Protein AF-A0A2M7KP48-F1 (afdb_monomer_lite)

pLDDT: mean 90.45, std 12.58, range [46.88, 97.81]

Foldseek 3Di:
DDPLLCVLLLQCPPPVDPHDDDDDPDPVSVVSNVCNVVDPCDPVNSVVVVVVDDDDDPPVVPPPPD

Structure (mmCIF, N/CA/C/O backbone):
data_AF-A0A2M7KP48-F1
#
_entry.id   AF-A0A2M7KP48-F1
#
loop_
_atom_site.group_PDB
_atom_site.id
_atom_site.type_symbol
_atom_site.label_atom_id
_atom_site.label_alt_id
_atom_site.label_comp_id
_atom_site.label_asym_id
_atom_site.label_entity_id
_atom_site.label_seq_id
_atom_site.pdbx_PDB_ins_code
_atom_site.Cartn_x
_atom_site.Cartn_y
_atom_site.Cartn_z
_atom_site.occupancy
_atom_site.B_iso_or_equiv
_atom_site.auth_seq_id
_atom_site.a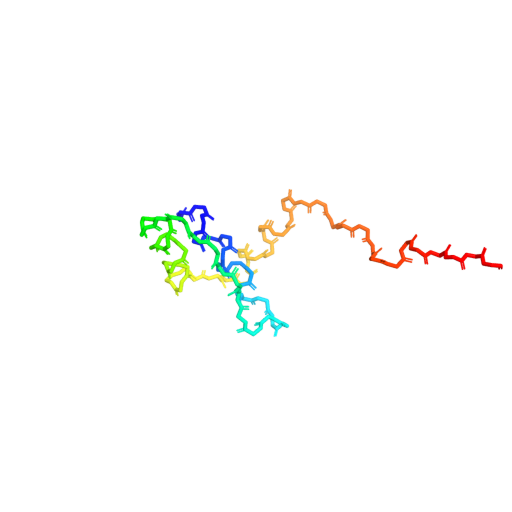uth_comp_id
_atom_site.auth_asym_id
_atom_site.auth_atom_id
_atom_site.pdbx_PDB_model_num
ATOM 1 N N . VAL A 1 1 ? -9.930 7.150 -5.840 1.00 86.31 1 VAL A N 1
ATOM 2 C CA . VAL A 1 1 ? -9.511 6.077 -4.905 1.00 86.31 1 VAL A CA 1
ATOM 3 C C . VAL A 1 1 ? -9.175 6.715 -3.564 1.00 86.31 1 VAL A C 1
ATOM 5 O O . VAL A 1 1 ? -8.611 7.804 -3.576 1.00 86.31 1 VAL A O 1
ATOM 8 N N . HIS A 1 2 ? -9.562 6.113 -2.435 1.00 96.00 2 HIS A N 1
ATOM 9 C CA . HIS A 1 2 ? -9.221 6.643 -1.109 1.00 96.00 2 HIS A CA 1
ATOM 10 C C . HIS A 1 2 ? -7.704 6.498 -0.844 1.00 96.00 2 HIS A C 1
ATOM 12 O O . HIS A 1 2 ? -7.153 5.443 -1.167 1.00 96.00 2 HIS A O 1
ATOM 18 N N . PRO A 1 3 ? -7.008 7.498 -0.259 1.00 95.44 3 PRO A N 1
ATOM 19 C CA . PRO A 1 3 ? -5.545 7.470 -0.126 1.00 95.44 3 PRO A CA 1
ATOM 20 C C . PRO A 1 3 ? -5.001 6.264 0.650 1.00 95.44 3 PRO A C 1
ATOM 22 O O . PRO A 1 3 ? -4.003 5.674 0.249 1.00 95.44 3 PRO A O 1
ATOM 25 N N . VAL A 1 4 ? -5.678 5.858 1.731 1.00 96.88 4 VAL A N 1
ATOM 26 C CA . VAL A 1 4 ? -5.269 4.690 2.534 1.00 96.88 4 VAL A CA 1
ATOM 27 C C . VAL A 1 4 ? -5.380 3.403 1.719 1.00 96.88 4 VAL A C 1
ATOM 29 O O . VAL A 1 4 ? -4.450 2.602 1.710 1.00 96.88 4 VAL A O 1
ATOM 32 N N . SER A 1 5 ? -6.487 3.222 0.996 1.00 97.44 5 SER A N 1
ATOM 33 C CA . SER A 1 5 ? -6.714 2.036 0.168 1.00 97.44 5 SER A CA 1
ATOM 34 C C . SER A 1 5 ? -5.689 1.968 -0.964 1.00 97.44 5 SER A C 1
ATOM 36 O O . SER A 1 5 ? -5.143 0.904 -1.231 1.00 97.44 5 SER A O 1
ATOM 38 N N . LEU A 1 6 ? -5.371 3.115 -1.577 1.00 97.44 6 LEU A N 1
ATOM 39 C CA . LEU A 1 6 ? -4.344 3.218 -2.614 1.00 97.44 6 LEU A CA 1
ATOM 40 C C . LEU A 1 6 ? -2.956 2.836 -2.085 1.00 97.44 6 LEU A C 1
ATOM 42 O O . LEU A 1 6 ? -2.263 2.045 -2.719 1.00 97.44 6 LEU A O 1
ATOM 46 N N . ALA A 1 7 ? -2.562 3.367 -0.924 1.00 96.50 7 ALA A N 1
ATOM 47 C CA . ALA A 1 7 ? -1.256 3.096 -0.327 1.00 96.50 7 ALA A CA 1
ATOM 48 C C . ALA A 1 7 ? -1.090 1.612 0.035 1.00 96.50 7 ALA A C 1
ATOM 50 O O . ALA A 1 7 ? -0.074 1.000 -0.295 1.00 96.50 7 ALA A O 1
ATOM 51 N N . VAL A 1 8 ? -2.105 1.013 0.664 1.00 97.56 8 VAL A N 1
ATOM 52 C CA . VAL A 1 8 ? -2.086 -0.412 1.020 1.00 97.56 8 VAL A CA 1
ATOM 53 C C . VAL A 1 8 ? -2.050 -1.283 -0.241 1.00 97.56 8 VAL A C 1
ATOM 55 O O . VAL A 1 8 ? -1.231 -2.197 -0.314 1.00 97.56 8 VAL A O 1
ATOM 58 N N . ALA A 1 9 ? -2.848 -0.964 -1.266 1.00 97.81 9 ALA A N 1
ATOM 59 C CA . ALA A 1 9 ? -2.836 -1.687 -2.539 1.00 97.81 9 ALA A CA 1
ATOM 60 C C . ALA A 1 9 ? -1.486 -1.576 -3.266 1.00 97.81 9 ALA A C 1
ATOM 62 O O . ALA A 1 9 ? -1.008 -2.551 -3.851 1.00 97.81 9 ALA A O 1
ATOM 63 N N . TRP A 1 10 ? -0.832 -0.413 -3.207 1.00 97.50 10 TRP A N 1
ATOM 64 C CA . TRP A 1 10 ? 0.495 -0.211 -3.791 1.00 97.50 10 TRP A CA 1
ATOM 65 C C . TRP A 1 10 ? 1.549 -1.101 -3.116 1.00 97.50 10 TRP A C 1
ATOM 67 O O . TRP A 1 10 ? 2.297 -1.788 -3.816 1.00 97.50 10 TRP A O 1
ATOM 77 N N . VAL A 1 11 ? 1.541 -1.182 -1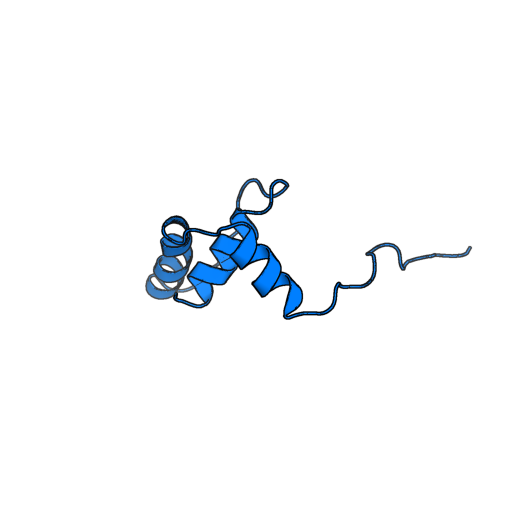.778 1.00 96.75 11 VAL A N 1
ATOM 78 C CA . VAL A 1 11 ? 2.431 -2.077 -1.013 1.00 96.75 11 VAL A CA 1
ATOM 79 C C . VAL A 1 11 ? 2.140 -3.549 -1.317 1.00 96.75 11 VAL A C 1
ATOM 81 O O . VAL A 1 11 ? 3.058 -4.299 -1.642 1.00 96.75 11 VAL A O 1
ATOM 84 N N . MET A 1 12 ? 0.868 -3.959 -1.248 1.00 96.94 12 MET A N 1
ATOM 85 C CA . MET A 1 12 ? 0.423 -5.349 -1.461 1.00 96.94 12 MET A CA 1
ATOM 86 C C . MET A 1 12 ? 0.848 -5.940 -2.795 1.00 96.94 12 MET A C 1
ATOM 88 O O . MET A 1 12 ? 0.979 -7.147 -2.941 1.00 96.94 12 MET A O 1
ATOM 92 N N . SER A 1 13 ? 0.978 -5.087 -3.794 1.00 96.81 13 SER A N 1
ATOM 93 C CA . SER A 1 13 ? 1.130 -5.520 -5.169 1.00 96.81 13 SER A CA 1
ATOM 94 C C . SER A 1 13 ? 2.607 -5.677 -5.573 1.00 96.81 13 SER A C 1
ATOM 96 O O . SER A 1 13 ? 2.901 -6.105 -6.688 1.00 96.81 13 SER A O 1
ATOM 98 N N . HIS A 1 14 ? 3.549 -5.371 -4.672 1.00 95.75 14 HIS A N 1
ATOM 99 C CA . HIS A 1 14 ? 4.967 -5.663 -4.870 1.00 95.75 14 HIS A CA 1
ATOM 100 C C . HIS A 1 14 ? 5.244 -7.172 -4.695 1.00 95.75 14 HIS A C 1
ATOM 102 O O . HIS A 1 14 ? 4.870 -7.736 -3.669 1.00 95.75 14 HIS A O 1
ATOM 108 N N . PRO A 1 15 ? 5.944 -7.843 -5.632 1.00 94.88 15 PRO A N 1
ATOM 109 C CA . PRO A 1 15 ? 6.068 -9.307 -5.644 1.00 94.88 15 PRO A CA 1
ATOM 110 C C . PRO A 1 15 ? 6.799 -9.904 -4.432 1.00 94.88 15 PRO A C 1
ATOM 112 O O . PRO A 1 15 ? 6.596 -11.073 -4.120 1.00 94.88 15 PRO A O 1
ATOM 115 N N . ALA A 1 16 ? 7.644 -9.128 -3.745 1.00 96.69 16 ALA A N 1
ATOM 116 C CA . ALA A 1 16 ? 8.339 -9.577 -2.536 1.00 96.69 16 ALA A CA 1
ATOM 117 C C . ALA A 1 16 ? 7.517 -9.400 -1.240 1.00 96.69 16 ALA A C 1
ATOM 119 O O . ALA A 1 16 ? 7.980 -9.784 -0.166 1.00 96.69 16 ALA A O 1
ATOM 120 N N . VAL A 1 17 ? 6.317 -8.812 -1.310 1.00 96.25 17 VAL A N 1
ATOM 121 C CA . VAL A 1 17 ? 5.439 -8.596 -0.153 1.00 96.25 17 VAL A CA 1
ATOM 122 C C . VAL A 1 17 ? 4.393 -9.706 -0.091 1.00 96.25 17 VAL A C 1
ATOM 124 O O . VAL A 1 17 ? 3.526 -9.799 -0.950 1.00 96.25 17 VAL A O 1
ATOM 127 N N . THR A 1 18 ? 4.426 -10.523 0.965 1.00 96.38 18 THR A N 1
ATOM 128 C CA . THR A 1 18 ? 3.387 -11.542 1.201 1.00 96.38 18 THR A CA 1
ATOM 129 C C . THR A 1 18 ? 2.071 -10.916 1.664 1.00 96.38 18 THR A C 1
ATOM 131 O O . THR A 1 18 ? 1.003 -11.286 1.187 1.00 96.38 18 THR A O 1
ATOM 134 N N . ALA A 1 19 ? 2.140 -9.989 2.623 1.00 94.50 19 ALA A N 1
ATOM 135 C CA . ALA A 1 19 ? 0.992 -9.243 3.129 1.00 94.50 19 ALA A CA 1
ATOM 136 C C . ALA A 1 19 ? 1.452 -7.974 3.876 1.00 94.50 19 ALA A C 1
ATOM 138 O O . ALA A 1 19 ? 2.461 -8.021 4.584 1.00 94.50 19 ALA A O 1
ATOM 139 N N . PRO A 1 20 ? 0.724 -6.849 3.765 1.00 94.75 20 PRO A N 1
ATOM 140 C CA . PRO A 1 20 ? 0.964 -5.655 4.565 1.00 94.75 20 PRO A CA 1
ATOM 141 C C . PRO A 1 20 ? 0.473 -5.850 6.004 1.00 94.75 20 PRO A C 1
ATOM 143 O O . PRO A 1 20 ? -0.539 -6.503 6.258 1.00 94.75 20 PRO A O 1
ATOM 146 N N . ILE A 1 21 ? 1.153 -5.209 6.951 1.00 95.75 21 ILE A N 1
ATOM 147 C CA . ILE A 1 21 ? 0.692 -5.095 8.338 1.00 95.75 21 ILE A CA 1
ATOM 148 C C . ILE A 1 21 ? -0.073 -3.776 8.468 1.00 95.75 21 ILE A C 1
ATOM 150 O O . ILE A 1 21 ? 0.470 -2.714 8.168 1.00 95.75 21 ILE A O 1
ATOM 154 N N . ILE A 1 22 ? -1.326 -3.839 8.919 1.00 95.00 22 ILE A N 1
ATOM 155 C CA . ILE A 1 22 ? -2.223 -2.682 9.010 1.00 95.00 22 ILE A CA 1
ATOM 156 C C . ILE A 1 22 ? -2.533 -2.407 10.483 1.00 95.00 22 ILE A C 1
ATOM 158 O O . ILE A 1 22 ? -3.002 -3.288 11.201 1.00 95.00 22 ILE A O 1
ATOM 162 N N . GLY A 1 23 ? -2.286 -1.174 10.929 1.00 94.75 23 GLY A N 1
ATOM 163 C CA . GLY A 1 23 ? -2.685 -0.692 12.251 1.00 94.75 23 GLY A CA 1
ATOM 164 C C . GLY A 1 23 ? -3.862 0.275 12.150 1.00 94.75 23 GLY A C 1
ATOM 165 O O . GLY A 1 23 ? 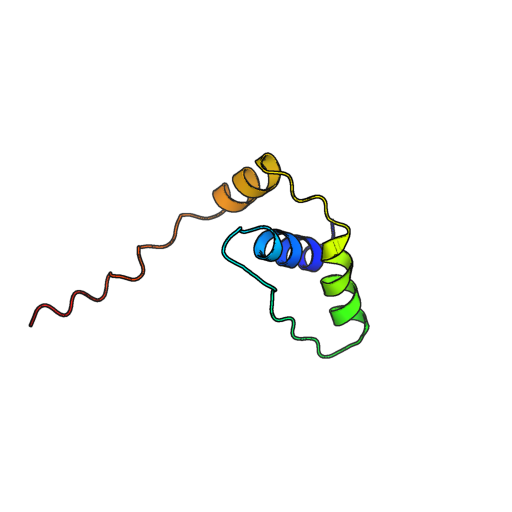-3.802 1.232 11.384 1.00 94.75 23 GLY A O 1
ATOM 166 N N . ALA A 1 24 ? -4.905 0.060 12.951 1.00 95.50 24 ALA A N 1
ATOM 167 C CA . ALA A 1 24 ? -6.070 0.940 13.040 1.00 95.50 24 ALA A CA 1
ATOM 168 C C . ALA A 1 24 ? -6.485 1.135 14.505 1.00 95.50 24 ALA A C 1
ATOM 170 O O . ALA A 1 24 ? -6.324 0.233 15.330 1.00 95.50 24 ALA A O 1
ATOM 171 N N . ARG A 1 25 ? -7.006 2.321 14.836 1.00 96.62 25 ARG A N 1
ATOM 172 C CA . ARG A 1 25 ? -7.531 2.656 16.177 1.00 96.62 25 ARG A CA 1
ATOM 173 C C . ARG A 1 25 ? -9.049 2.809 16.211 1.00 96.62 25 ARG A C 1
ATOM 175 O O . ARG A 1 25 ? -9.613 2.996 17.284 1.00 96.62 25 ARG A O 1
ATOM 182 N N . SER A 1 26 ? -9.693 2.731 15.053 1.00 97.00 26 SER A N 1
ATOM 183 C CA . SER A 1 26 ? -11.142 2.717 14.911 1.00 97.00 26 SER A CA 1
ATOM 184 C C . SER A 1 26 ? -11.544 1.811 13.748 1.00 97.00 26 SER A C 1
ATOM 186 O O . SER A 1 26 ? -10.707 1.440 12.917 1.00 97.00 26 SER A O 1
ATOM 188 N N . VAL A 1 27 ? -12.824 1.445 13.698 1.00 96.62 27 VAL A N 1
ATOM 189 C CA . VAL A 1 27 ? -13.364 0.584 12.638 1.00 96.62 27 VAL A CA 1
ATOM 190 C C . VAL A 1 27 ? -13.318 1.304 11.293 1.00 96.62 27 VAL A C 1
ATOM 192 O O . VAL A 1 27 ? -12.893 0.718 10.307 1.00 96.62 27 VAL A O 1
ATOM 195 N N . GLU A 1 28 ? -13.629 2.596 11.267 1.00 93.31 28 GLU A N 1
ATOM 196 C CA . GLU A 1 28 ? -13.643 3.410 10.048 1.00 93.31 28 GLU A CA 1
ATOM 197 C C . GLU A 1 28 ? -12.247 3.477 9.402 1.00 93.31 28 GLU A C 1
ATOM 199 O O . GLU A 1 28 ? -12.105 3.423 8.180 1.00 93.31 28 GLU A O 1
ATOM 204 N N . GLN A 1 29 ? -11.188 3.547 10.221 1.00 93.69 29 GLN A N 1
ATOM 205 C CA . GLN A 1 29 ? -9.806 3.478 9.734 1.00 93.69 29 GLN A CA 1
ATOM 206 C C . GLN A 1 29 ? -9.484 2.105 9.140 1.00 93.69 29 GLN A C 1
ATOM 208 O O . GLN A 1 29 ? -8.853 2.024 8.084 1.00 93.69 29 GLN A O 1
ATOM 213 N N . LEU A 1 30 ? -9.917 1.036 9.815 1.00 96.50 30 LEU A N 1
ATOM 214 C CA . LEU A 1 30 ? -9.695 -0.334 9.365 1.00 96.50 30 LEU A CA 1
ATOM 215 C C . LEU A 1 30 ? -10.411 -0.603 8.036 1.00 96.50 30 LEU A C 1
ATOM 217 O O . LEU A 1 30 ? -9.802 -1.148 7.119 1.00 96.50 30 LEU A O 1
ATOM 221 N N . GLU A 1 31 ? -11.667 -0.178 7.905 1.00 96.81 31 GLU A N 1
ATOM 222 C CA . GLU A 1 31 ? -12.469 -0.332 6.687 1.00 96.81 31 GLU A CA 1
ATOM 223 C C . GLU A 1 31 ? -11.781 0.297 5.472 1.00 96.81 31 GLU A C 1
ATOM 225 O O . GLU A 1 31 ? -11.651 -0.352 4.432 1.00 96.81 31 GLU A O 1
ATOM 230 N N . ALA A 1 32 ? -11.256 1.518 5.612 1.00 95.81 32 ALA A N 1
ATOM 231 C CA . ALA A 1 32 ? -10.528 2.182 4.535 1.00 95.81 32 ALA A CA 1
ATOM 232 C C . ALA A 1 32 ? -9.270 1.405 4.102 1.00 95.81 32 ALA A C 1
ATOM 234 O O . ALA A 1 32 ? -8.938 1.381 2.915 1.00 95.81 32 ALA A O 1
ATOM 235 N N . SER A 1 33 ? -8.563 0.760 5.035 1.00 96.56 33 SER A N 1
ATOM 236 C CA . SER A 1 33 ? -7.425 -0.104 4.698 1.00 96.56 33 SER A CA 1
ATOM 237 C C . SER A 1 33 ? -7.855 -1.411 4.032 1.00 96.56 33 SER A C 1
ATOM 239 O O . SER A 1 33 ? -7.207 -1.838 3.081 1.00 96.56 33 SER A O 1
ATOM 241 N N . LEU A 1 34 ? -8.952 -2.026 4.482 1.00 96.25 34 LEU A N 1
ATOM 242 C CA . LEU A 1 34 ? -9.467 -3.275 3.909 1.00 96.25 34 LEU A CA 1
ATOM 243 C C . LEU A 1 34 ? -9.985 -3.093 2.477 1.00 96.25 34 LEU A C 1
ATOM 245 O O . LEU A 1 34 ? -9.793 -3.979 1.650 1.00 96.25 34 LEU A O 1
ATOM 249 N N . GLN A 1 35 ? -10.545 -1.925 2.145 1.00 97.25 35 GLN A N 1
ATOM 250 C CA . GLN A 1 35 ? -10.973 -1.579 0.779 1.00 97.25 35 GLN A CA 1
ATOM 251 C C . GLN A 1 35 ? -9.831 -1.574 -0.256 1.00 97.25 35 GLN A C 1
ATOM 253 O O . GLN A 1 35 ? -10.091 -1.479 -1.453 1.00 97.25 35 GLN A O 1
ATOM 258 N N . ALA A 1 36 ? -8.568 -1.693 0.166 1.00 97.31 36 ALA A N 1
ATOM 259 C CA . ALA A 1 36 ? -7.424 -1.811 -0.735 1.00 97.31 36 ALA A CA 1
ATOM 260 C C . ALA A 1 36 ? -7.508 -3.011 -1.691 1.00 97.31 36 ALA A C 1
ATOM 262 O O . ALA A 1 36 ? -6.991 -2.928 -2.802 1.00 97.31 36 ALA A O 1
ATOM 263 N N . VAL A 1 37 ? -8.176 -4.099 -1.293 1.00 96.00 37 VAL A N 1
ATOM 264 C CA . VAL A 1 37 ? -8.332 -5.303 -2.134 1.00 96.00 37 VAL A CA 1
ATOM 265 C C . VAL A 1 37 ? -9.138 -5.042 -3.408 1.00 96.00 37 VAL A C 1
ATOM 267 O O . VAL A 1 37 ? -8.965 -5.746 -4.397 1.00 96.00 37 VAL A O 1
ATOM 270 N N . GLU A 1 38 ? -9.976 -4.004 -3.394 1.00 97.31 38 GLU A N 1
ATOM 271 C CA . GLU A 1 38 ? -10.812 -3.593 -4.524 1.00 97.31 38 GLU A CA 1
ATOM 272 C C . GLU A 1 38 ? -10.092 -2.609 -5.459 1.00 97.31 38 GLU A C 1
ATOM 274 O O . GLU A 1 38 ? -10.655 -2.182 -6.466 1.00 97.31 38 GLU A O 1
ATOM 279 N N . VAL A 1 39 ? -8.862 -2.192 -5.130 1.00 97.38 39 VAL A N 1
ATOM 280 C CA . VAL A 1 39 ? -8.090 -1.256 -5.955 1.00 97.38 39 VAL A CA 1
ATOM 281 C C . VAL A 1 39 ? -7.305 -2.046 -7.004 1.00 97.38 39 VAL A C 1
ATOM 283 O O . VAL A 1 39 ? -6.339 -2.729 -6.652 1.00 97.38 39 VAL A O 1
ATOM 286 N N . PRO A 1 40 ? -7.645 -1.935 -8.302 1.00 95.19 40 PRO A N 1
ATOM 287 C CA . PRO A 1 40 ? -6.891 -2.597 -9.356 1.00 95.19 40 PRO A CA 1
ATOM 288 C C . PRO A 1 40 ? -5.564 -1.862 -9.573 1.00 95.19 40 PRO A C 1
ATOM 290 O O . PRO A 1 40 ? -5.483 -0.904 -10.340 1.00 95.19 40 PRO A O 1
ATOM 293 N N . MET A 1 41 ? -4.514 -2.289 -8.872 1.00 97.25 41 MET A N 1
ATOM 294 C CA . MET A 1 41 ? -3.177 -1.722 -9.038 1.00 97.25 41 MET A CA 1
ATOM 295 C C . MET A 1 41 ? -2.528 -2.274 -10.311 1.00 97.25 41 MET A C 1
ATOM 297 O O . MET A 1 41 ? -1.919 -3.346 -10.292 1.00 97.25 41 MET A O 1
ATOM 301 N N . THR A 1 42 ? -2.676 -1.552 -11.423 1.00 97.19 42 THR A N 1
ATOM 302 C CA . THR A 1 42 ? -2.037 -1.921 -12.692 1.00 97.19 42 THR A CA 1
ATOM 303 C C . THR A 1 42 ? -0.530 -1.621 -12.659 1.00 97.19 42 THR A C 1
ATOM 305 O O . THR A 1 42 ? -0.076 -0.820 -11.831 1.00 97.19 42 THR A O 1
ATOM 308 N N . PRO A 1 43 ? 0.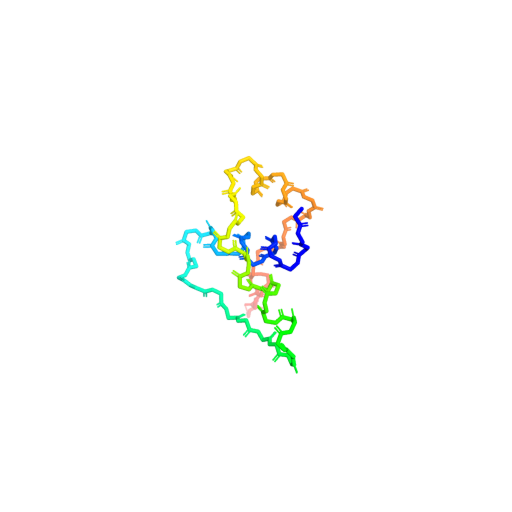277 -2.253 -13.531 1.00 96.56 43 PRO A N 1
ATOM 309 C CA . PRO A 1 43 ? 1.701 -1.943 -13.646 1.00 96.56 43 PRO A CA 1
ATOM 310 C C . PRO A 1 43 ? 1.972 -0.456 -13.910 1.00 96.56 43 PRO A C 1
ATOM 312 O O . PRO A 1 43 ? 2.847 0.118 -13.266 1.00 96.56 43 PRO A O 1
ATOM 315 N N . GLU A 1 44 ? 1.171 0.172 -14.774 1.00 97.00 44 GLU A N 1
ATOM 316 C CA . GLU A 1 44 ? 1.297 1.586 -15.147 1.00 97.00 44 GLU A CA 1
ATOM 317 C C . GLU A 1 44 ? 1.044 2.491 -13.938 1.00 97.00 44 GLU A C 1
ATOM 319 O O . GLU A 1 44 ? 1.833 3.387 -13.653 1.00 97.00 44 GLU A O 1
ATOM 324 N N . TRP A 1 45 ? -0.006 2.211 -13.157 1.00 96.62 45 TRP A N 1
ATOM 325 C CA . TRP A 1 45 ? -0.288 2.962 -11.931 1.00 96.62 45 TRP A CA 1
ATOM 326 C C . TRP A 1 45 ? 0.825 2.823 -10.900 1.00 96.62 45 TRP A C 1
ATOM 328 O O . TRP A 1 45 ? 1.198 3.808 -10.263 1.00 96.62 45 TRP A O 1
ATOM 338 N N . ARG A 1 46 ? 1.379 1.616 -10.720 1.00 96.31 46 ARG A N 1
ATOM 339 C CA . ARG A 1 46 ? 2.515 1.442 -9.809 1.00 96.31 46 ARG A CA 1
ATOM 340 C C . ARG A 1 46 ? 3.693 2.299 -10.256 1.00 96.31 46 ARG A C 1
ATOM 342 O O . ARG A 1 46 ? 4.305 2.940 -9.400 1.00 96.31 46 ARG A O 1
ATOM 349 N N . GLU A 1 47 ? 4.029 2.267 -11.542 1.00 95.31 47 GLU A N 1
ATOM 350 C CA . GLU A 1 47 ? 5.152 3.019 -12.102 1.00 95.31 47 GLU A CA 1
ATOM 351 C C . GLU A 1 47 ? 4.949 4.528 -11.920 1.00 95.31 47 GLU A C 1
ATOM 353 O O . GLU A 1 47 ? 5.806 5.185 -11.326 1.00 95.31 47 GLU A O 1
ATOM 358 N N . GLU A 1 48 ? 3.779 5.049 -12.300 1.00 96.00 48 GLU A N 1
ATOM 359 C CA . GLU A 1 48 ? 3.421 6.462 -12.126 1.00 96.00 48 GLU A CA 1
ATOM 360 C C . GLU A 1 48 ? 3.515 6.904 -10.662 1.00 96.00 48 GLU A C 1
ATOM 362 O O . GLU A 1 48 ? 4.122 7.933 -10.367 1.00 96.00 48 GLU A O 1
ATOM 367 N N . ILE A 1 49 ? 2.965 6.116 -9.730 1.00 95.62 49 ILE A N 1
ATOM 368 C CA . ILE A 1 49 ? 3.014 6.420 -8.291 1.00 95.62 49 ILE A CA 1
ATOM 369 C C . ILE A 1 49 ? 4.457 6.396 -7.776 1.00 95.62 49 ILE A C 1
ATOM 371 O O . ILE A 1 49 ? 4.835 7.253 -6.979 1.00 95.62 49 ILE A O 1
ATOM 375 N N . SER A 1 50 ? 5.269 5.437 -8.227 1.00 94.12 50 SER A N 1
ATOM 376 C CA . SER A 1 50 ? 6.663 5.301 -7.780 1.00 94.12 50 SER A CA 1
ATOM 377 C C . SER A 1 50 ? 7.523 6.472 -8.263 1.00 94.12 50 SER A C 1
ATOM 379 O O . SER A 1 50 ? 8.39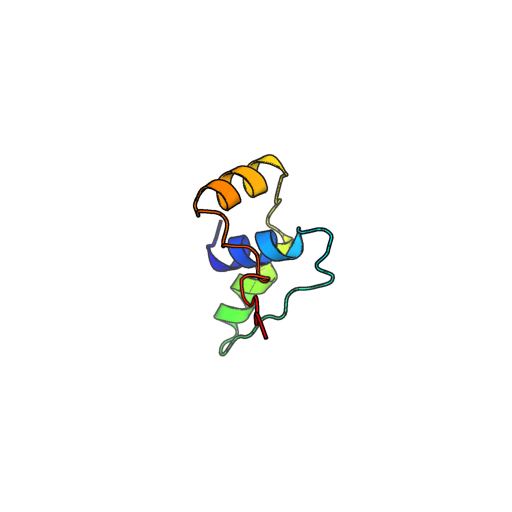9 6.926 -7.533 1.00 94.12 50 SER A O 1
ATOM 381 N N . ALA A 1 51 ? 7.225 7.014 -9.448 1.00 95.19 51 ALA A N 1
ATOM 382 C CA . ALA A 1 51 ? 7.912 8.169 -10.021 1.00 95.19 51 ALA A CA 1
ATOM 383 C C . ALA A 1 51 ? 7.621 9.500 -9.295 1.00 95.19 51 ALA A C 1
ATOM 385 O O . ALA A 1 51 ? 8.322 10.487 -9.527 1.00 95.19 51 ALA A O 1
ATOM 386 N N . LEU A 1 52 ? 6.615 9.554 -8.408 1.00 94.94 52 LEU A N 1
ATOM 387 C CA . LEU A 1 52 ? 6.284 10.763 -7.637 1.00 94.94 52 LEU A CA 1
ATOM 388 C C . LEU A 1 52 ? 7.329 11.104 -6.569 1.00 94.94 52 LEU A C 1
ATOM 390 O O . LEU A 1 52 ? 7.375 12.242 -6.098 1.00 94.94 52 LEU A O 1
ATOM 394 N N . SER A 1 53 ? 8.147 10.132 -6.166 1.00 90.25 53 SER A N 1
ATOM 395 C CA . SER A 1 53 ? 9.211 10.315 -5.182 1.00 90.25 53 SER A CA 1
ATOM 396 C C . SER A 1 53 ? 10.560 9.901 -5.762 1.00 90.25 53 SER A C 1
ATOM 398 O O . SER A 1 53 ? 10.616 8.925 -6.508 1.00 90.25 53 SER A O 1
ATOM 400 N N . PRO A 1 54 ? 11.659 10.585 -5.402 1.00 88.44 54 PRO A N 1
ATOM 401 C CA . PRO A 1 54 ? 12.988 10.116 -5.762 1.00 88.44 54 PRO A CA 1
ATOM 402 C C . PRO A 1 54 ? 13.252 8.747 -5.132 1.00 88.44 54 PRO A C 1
ATOM 404 O O . PRO A 1 54 ? 12.812 8.470 -4.013 1.00 88.44 54 PRO A O 1
ATOM 407 N N . GLU A 1 55 ? 14.002 7.907 -5.840 1.00 84.50 55 GLU A N 1
ATOM 408 C CA . GLU A 1 55 ? 14.441 6.629 -5.296 1.00 84.50 55 GLU A CA 1
ATOM 409 C C . GLU A 1 55 ? 15.338 6.875 -4.068 1.00 84.50 55 GLU A C 1
ATOM 411 O O . GLU A 1 55 ? 16.260 7.700 -4.137 1.00 84.50 55 GLU A O 1
ATOM 416 N N . PRO A 1 56 ? 15.063 6.228 -2.919 1.00 82.06 56 PRO A N 1
ATOM 417 C CA . PRO A 1 56 ? 15.898 6.392 -1.741 1.00 82.06 56 PRO A CA 1
ATOM 418 C C . PRO A 1 56 ? 17.311 5.857 -2.017 1.00 82.06 56 PRO A C 1
ATOM 420 O O . PRO A 1 56 ? 17.471 4.907 -2.788 1.00 82.06 56 PRO A O 1
ATOM 423 N N . PRO A 1 57 ? 18.349 6.425 -1.375 1.00 81.69 57 PRO A N 1
ATOM 424 C CA . PRO A 1 57 ? 19.695 5.891 -1.502 1.00 81.69 57 PRO A CA 1
ATOM 425 C C . PRO A 1 57 ? 19.715 4.413 -1.076 1.00 81.69 57 PRO A C 1
ATOM 427 O O . PRO A 1 57 ? 18.964 4.025 -0.171 1.00 81.69 57 PRO A O 1
ATOM 430 N N . PRO A 1 58 ? 20.573 3.578 -1.692 1.00 80.00 58 PRO A N 1
ATOM 431 C CA . PRO A 1 58 ? 20.717 2.188 -1.292 1.00 80.00 58 PRO A CA 1
ATOM 432 C C . PRO A 1 58 ? 20.968 2.076 0.215 1.00 80.00 58 PRO A C 1
ATOM 434 O O . PRO A 1 58 ? 21.780 2.811 0.776 1.00 80.00 58 PRO A O 1
ATOM 437 N N . ALA A 1 59 ? 20.316 1.111 0.870 1.00 70.50 59 ALA A N 1
ATOM 438 C CA . ALA A 1 59 ? 20.430 0.890 2.317 1.00 70.50 59 ALA A CA 1
ATOM 439 C C . ALA A 1 59 ? 21.866 0.563 2.795 1.00 70.50 59 ALA A C 1
ATOM 441 O O . ALA A 1 59 ? 22.125 0.486 3.995 1.00 70.50 59 ALA A O 1
ATOM 442 N N . THR A 1 60 ? 22.800 0.377 1.862 1.00 65.69 60 THR A N 1
ATOM 443 C CA . THR A 1 60 ? 24.206 0.031 2.081 1.00 65.69 60 THR A CA 1
ATOM 444 C C . THR A 1 60 ? 25.148 1.231 2.253 1.00 65.69 60 THR A C 1
ATOM 446 O O . THR A 1 60 ? 26.352 1.020 2.336 1.00 65.69 60 THR A O 1
ATOM 449 N N . ASP A 1 61 ? 24.654 2.467 2.388 1.00 61.91 61 ASP A N 1
ATOM 450 C CA . ASP A 1 61 ? 25.478 3.649 2.747 1.00 61.91 61 ASP A CA 1
ATOM 451 C C . ASP A 1 61 ? 26.042 3.604 4.196 1.00 61.91 61 ASP A C 1
ATOM 453 O O . ASP A 1 61 ? 26.646 4.541 4.706 1.00 61.91 61 ASP A O 1
ATOM 457 N N . ARG A 1 62 ? 25.908 2.470 4.896 1.00 58.69 62 ARG A N 1
ATOM 458 C CA . ARG A 1 62 ? 26.804 2.128 6.010 1.00 58.69 62 ARG A CA 1
ATOM 459 C C . ARG A 1 62 ? 28.049 1.426 5.474 1.00 58.69 62 ARG A C 1
ATOM 461 O O . ARG A 1 62 ? 28.260 0.244 5.738 1.00 58.69 62 ARG A O 1
ATOM 468 N N . SER A 1 63 ? 28.900 2.141 4.745 1.00 60.03 63 SER A N 1
ATOM 469 C CA . SER A 1 63 ? 30.297 1.726 4.649 1.00 60.03 63 SER A CA 1
ATOM 470 C C . SER A 1 63 ? 30.980 2.078 5.972 1.00 60.03 63 SER A C 1
ATOM 4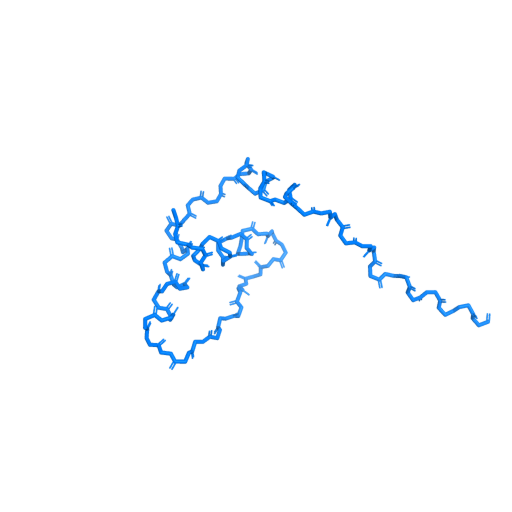72 O O . SER A 1 63 ? 31.537 3.165 6.123 1.00 60.03 63 SER A O 1
ATOM 474 N N . GLU A 1 64 ? 30.918 1.176 6.954 1.00 59.69 64 GLU A N 1
ATOM 475 C CA . GLU A 1 64 ? 31.930 1.145 8.010 1.00 59.69 64 GLU A CA 1
ATOM 476 C C . GLU A 1 64 ? 33.258 0.772 7.337 1.00 59.69 64 GLU A C 1
ATOM 478 O O . GLU A 1 64 ? 33.601 -0.397 7.180 1.00 59.69 64 GLU A O 1
ATOM 483 N N . VAL A 1 65 ? 33.971 1.783 6.841 1.00 48.03 65 VAL A N 1
ATOM 484 C CA . VAL A 1 65 ? 35.392 1.665 6.517 1.00 48.03 65 VAL A CA 1
ATOM 485 C C . VAL A 1 65 ? 36.144 1.626 7.845 1.00 48.03 65 VAL A C 1
ATOM 487 O O . VAL A 1 65 ? 36.442 2.661 8.438 1.00 48.03 65 VAL A O 1
ATOM 490 N N . GLY A 1 66 ? 36.337 0.410 8.354 1.00 46.88 66 GLY A N 1
ATOM 491 C CA . GLY A 1 66 ? 37.345 0.119 9.374 1.00 46.88 66 GLY A CA 1
ATOM 492 C C . GLY A 1 66 ? 38.756 0.188 8.807 1.00 46.88 66 GLY A C 1
ATOM 493 O O . GLY A 1 66 ? 38.914 -0.043 7.585 1.00 46.88 66 GLY A O 1
#

Sequence (66 aa):
VHPVSLAVAWVMSHPAVTAPIIGARSVEQLEASLQAVEVPMTPEWREEISALSPEPPPATDRSEVG

Secondary structure (DSSP, 8-state):
--HHHHHHHHHHTSTT-S------SSHHHHHHHHGGGGS---HHHHHHHHTTSPPPPPTT------

Radius of gyration: 15.4 Å; chains: 1; bounding box: 51×22×31 Å